Protein AF-A0A7V2UHD7-F1 (afdb_monomer)

Foldseek 3Di:
DVVVVVVVVVVVVVVVVVVPPPPPDDDPDDDDDPPCDPVNVLVVLVVVLVVLCVVLVVVCVCVVVVVDPPPVVSVVSNVVSVVSVVVSVVVVVVVVVVVVVVVVVVD

Secondary structure (DSSP, 8-state):
-HHHHHHHHHHHHHHHHHHTS-----------SSPPPHHHHHHHHHHHHHHHHHHHHHHHHHHHTTS---HHHHHHHHHHHHHHHHHHHHHHHHHHHHHHHHHHHT-

Radius of gyration: 20.24 Å; Cα contacts (8 Å, |Δi|>4): 36; chains: 1; bounding box: 45×48×54 Å

Sequence (107 aa):
MSSQMLVEIQAALAQMQAAAEPAVAAAADGPASAAVSFADHMAAMVRHVDHQGQQANERMAAVERGESDDLVGAMLSSQEAGLSFSMMMQVRNKVVAAVDDLIKLQL

Mean predicted aligned error: 13.85 Å

pLDDT: mean 82.11, std 16.83, range [47.12, 97.69]

Nearest PDB structures (foldseek):
  3r84-assembly16_O  TM=8.431E-01  e=3.308E+00  Saccharomyces cerevisiae
  3lss-assembly1_A  TM=7.707E-01  e=4.610E+00  Trypanosoma brucei
  2p22-assembly1_A  TM=5.338E-01  e=8.952E+00  Saccharomyces cerevisiae

Solvent-accessible surface area (backbone atoms only — not comparable to full-atom values): 6213 Å² total; per-residue (Å²): 118,78,70,57,58,59,52,53,55,51,52,53,52,56,54,52,56,63,69,65,54,81,81,84,72,83,90,86,86,77,83,86,68,86,64,80,44,72,67,57,52,52,53,50,50,54,53,48,41,51,51,38,42,52,52,16,51,53,41,40,50,33,33,77,70,67,76,37,88,56,55,67,61,18,54,47,36,41,51,51,26,54,49,48,46,53,50,50,51,53,52,52,53,50,53,52,51,53,52,55,52,54,56,62,74,77,108

Structure (mmCIF, N/CA/C/O backbone):
data_AF-A0A7V2UHD7-F1
#
_entry.id   AF-A0A7V2UHD7-F1
#
loop_
_atom_site.group_PDB
_atom_site.id
_atom_site.type_symbol
_atom_site.label_atom_id
_atom_site.label_alt_id
_atom_site.label_comp_id
_atom_site.label_asym_id
_atom_site.label_entity_id
_atom_site.label_seq_id
_atom_site.pdbx_PDB_ins_code
_atom_site.Cartn_x
_atom_site.Cartn_y
_atom_site.Cartn_z
_atom_site.occupancy
_atom_site.B_iso_or_equiv
_atom_site.auth_seq_id
_atom_site.auth_comp_id
_atom_site.auth_asym_id
_atom_site.auth_atom_id
_atom_site.pdbx_PDB_model_num
ATOM 1 N N . MET A 1 1 ? 18.609 30.265 22.292 1.00 59.59 1 MET A N 1
ATOM 2 C CA . MET A 1 1 ? 18.390 28.806 22.433 1.00 59.59 1 MET A CA 1
ATOM 3 C C . MET A 1 1 ? 17.233 28.290 21.574 1.00 59.59 1 MET A C 1
ATOM 5 O O . MET A 1 1 ? 17.321 27.171 21.099 1.00 59.59 1 MET A O 1
ATOM 9 N N . SER A 1 2 ? 16.212 29.099 21.262 1.00 60.19 2 SER A N 1
ATOM 10 C CA . SER A 1 2 ? 15.067 28.686 20.424 1.00 60.19 2 SER A CA 1
ATOM 11 C C . SER A 1 2 ? 15.369 28.483 18.924 1.00 60.19 2 SER A C 1
ATOM 13 O O . SER A 1 2 ? 14.623 27.780 18.255 1.00 60.19 2 SER A O 1
ATOM 15 N N . SER A 1 3 ? 16.471 29.032 18.390 1.00 58.97 3 SER A N 1
ATOM 16 C CA . SER A 1 3 ? 16.901 28.776 16.998 1.00 58.97 3 SER A CA 1
ATOM 17 C C . SER A 1 3 ? 17.623 27.442 16.797 1.00 58.97 3 SER A C 1
ATOM 19 O O . SER A 1 3 ? 17.697 26.986 15.663 1.00 58.97 3 SER A O 1
ATOM 21 N N . GLN A 1 4 ? 18.140 26.806 17.855 1.00 64.69 4 GLN A N 1
ATOM 22 C CA . GLN A 1 4 ? 18.875 25.539 17.723 1.00 64.69 4 GLN A CA 1
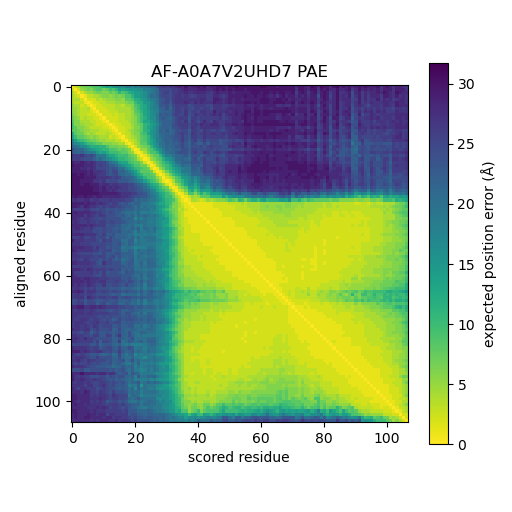ATOM 23 C C . GLN A 1 4 ? 17.912 24.360 17.477 1.00 64.69 4 GLN A C 1
ATOM 25 O O . GLN A 1 4 ? 18.164 23.526 16.615 1.00 64.69 4 GLN A O 1
ATOM 30 N N . MET A 1 5 ? 16.753 24.367 18.147 1.00 69.69 5 MET A N 1
ATOM 31 C CA . MET A 1 5 ? 15.706 23.341 18.006 1.00 69.69 5 MET A CA 1
ATOM 32 C C . MET A 1 5 ? 15.086 23.305 16.599 1.00 69.69 5 MET A C 1
ATOM 34 O O . MET A 1 5 ? 14.763 22.239 16.086 1.00 69.69 5 MET A O 1
ATOM 38 N N . LEU A 1 6 ? 14.949 24.460 15.937 1.00 71.00 6 LEU A N 1
ATOM 39 C CA . LEU A 1 6 ? 14.430 24.534 14.562 1.00 71.00 6 LEU A CA 1
ATOM 40 C C . LEU A 1 6 ? 15.391 23.939 13.522 1.00 71.00 6 LEU A C 1
ATOM 42 O O . LEU A 1 6 ? 14.951 23.521 12.450 1.00 71.00 6 LEU A O 1
ATOM 46 N N . VAL A 1 7 ? 16.690 23.904 13.826 1.00 77.69 7 VAL A N 1
ATOM 47 C CA . VAL A 1 7 ? 17.705 23.293 12.959 1.00 77.69 7 VAL A CA 1
ATOM 48 C C . VAL A 1 7 ? 17.725 21.775 13.150 1.00 77.69 7 VAL A C 1
ATOM 50 O O . VAL A 1 7 ? 17.789 21.048 12.163 1.00 77.69 7 VAL A O 1
ATOM 53 N N . GLU A 1 8 ? 17.571 21.284 14.384 1.00 73.81 8 GLU A N 1
ATOM 54 C CA . GLU A 1 8 ? 17.471 19.842 14.658 1.00 73.81 8 GLU A CA 1
ATOM 55 C C . GLU A 1 8 ? 16.225 19.204 14.029 1.00 73.81 8 GLU A C 1
ATOM 57 O O . GLU A 1 8 ? 16.322 18.133 13.432 1.00 73.81 8 GLU A O 1
ATOM 62 N N . ILE A 1 9 ? 15.069 19.878 14.077 1.00 75.06 9 ILE A N 1
ATOM 63 C CA . ILE A 1 9 ? 13.835 19.362 13.459 1.00 75.06 9 ILE A CA 1
ATOM 64 C C . ILE A 1 9 ? 13.968 19.286 11.929 1.00 75.06 9 ILE A C 1
ATOM 66 O O . ILE A 1 9 ? 13.528 18.311 11.319 1.00 75.06 9 ILE A O 1
ATOM 70 N N . GLN A 1 10 ? 14.611 20.273 11.293 1.00 72.44 10 GLN A N 1
ATOM 71 C CA . GLN A 1 10 ? 14.854 20.239 9.845 1.00 72.44 10 GLN A CA 1
ATOM 72 C C . GLN A 1 10 ? 15.857 19.153 9.442 1.00 72.44 10 GLN A C 1
ATOM 74 O O . GLN A 1 10 ? 15.655 18.490 8.425 1.00 72.44 10 GLN A O 1
ATOM 79 N N . ALA A 1 11 ? 16.897 18.925 10.248 1.00 77.00 11 ALA A N 1
ATOM 80 C CA . ALA A 1 11 ? 17.850 17.843 10.011 1.00 77.00 11 ALA A CA 1
ATOM 81 C C . ALA A 1 11 ? 17.180 16.461 10.123 1.00 77.00 11 ALA A C 1
ATOM 83 O O . ALA A 1 11 ? 17.390 15.606 9.264 1.00 77.00 11 ALA A O 1
ATOM 84 N N . ALA A 1 12 ? 16.308 16.268 11.119 1.00 74.06 12 ALA A N 1
ATOM 85 C CA . ALA A 1 12 ? 15.562 15.023 11.295 1.00 74.06 12 ALA A CA 1
ATOM 86 C C . ALA A 1 12 ? 14.598 14.736 10.126 1.00 74.06 12 ALA A C 1
ATOM 88 O O . ALA A 1 12 ? 14.482 13.591 9.688 1.00 74.06 12 ALA A O 1
ATOM 89 N N . LEU A 1 13 ? 13.947 15.768 9.576 1.00 69.75 13 LEU A N 1
ATOM 90 C CA . LEU A 1 13 ? 13.067 15.638 8.406 1.00 69.75 13 LEU A CA 1
ATOM 91 C C . LEU A 1 13 ? 13.837 15.255 7.135 1.00 69.75 13 LEU A C 1
ATOM 93 O O . LEU A 1 13 ? 13.408 14.356 6.412 1.00 69.75 13 LEU A O 1
ATOM 97 N N . ALA A 1 14 ? 14.995 15.875 6.893 1.00 72.44 14 ALA A N 1
ATOM 98 C CA . ALA A 1 14 ? 15.841 15.550 5.744 1.00 72.44 14 ALA A CA 1
ATOM 99 C C . ALA A 1 14 ? 16.361 14.102 5.800 1.00 72.44 14 ALA A C 1
ATOM 101 O O . ALA A 1 14 ? 16.430 13.412 4.783 1.00 72.44 14 ALA A O 1
ATOM 102 N N . GLN A 1 15 ? 16.675 13.612 7.001 1.00 68.94 15 GLN A N 1
ATOM 103 C CA . GLN A 1 15 ? 17.174 12.252 7.200 1.00 68.94 15 GLN A CA 1
ATOM 104 C C . GLN A 1 15 ? 16.079 11.191 7.005 1.00 68.94 15 GLN A C 1
ATOM 106 O O . GLN A 1 15 ? 16.347 10.119 6.466 1.00 68.94 15 GLN A O 1
ATOM 111 N N . MET A 1 16 ? 14.831 11.513 7.360 1.00 65.81 16 MET A N 1
ATOM 112 C CA . MET A 1 16 ? 13.667 10.660 7.089 1.00 65.81 16 MET A CA 1
ATOM 113 C C . MET A 1 16 ? 13.341 10.582 5.590 1.00 65.81 16 MET A C 1
ATOM 115 O O . MET A 1 16 ? 12.974 9.519 5.099 1.00 65.81 16 MET A O 1
ATOM 119 N N . GLN A 1 17 ? 13.516 11.683 4.851 1.00 62.03 17 GLN A N 1
ATOM 120 C CA . GLN A 1 17 ? 13.321 11.712 3.397 1.00 62.03 17 GLN A CA 1
ATOM 121 C C . GLN A 1 17 ? 14.382 10.893 2.650 1.00 62.03 17 GLN A C 1
ATOM 123 O O . GLN A 1 17 ? 14.041 10.195 1.701 1.00 62.03 17 GLN A O 1
ATOM 128 N N . ALA A 1 18 ? 15.636 10.907 3.113 1.00 60.41 18 ALA A N 1
ATOM 129 C CA . ALA A 1 18 ? 16.704 10.083 2.542 1.00 60.41 18 ALA A CA 1
ATOM 130 C C . ALA A 1 18 ? 16.512 8.577 2.817 1.00 60.41 18 ALA A C 1
ATOM 132 O O . ALA A 1 18 ? 16.880 7.745 1.995 1.00 60.41 18 ALA A O 1
ATOM 133 N N . ALA A 1 19 ? 15.898 8.212 3.948 1.00 59.75 19 ALA A N 1
ATOM 134 C CA . ALA A 1 19 ? 15.548 6.823 4.261 1.00 59.75 19 ALA A CA 1
ATOM 135 C C . ALA A 1 19 ? 14.292 6.320 3.518 1.00 59.75 19 ALA A C 1
ATOM 137 O O . ALA A 1 19 ? 14.030 5.118 3.505 1.00 59.75 19 ALA A O 1
ATOM 138 N N . ALA A 1 20 ? 13.518 7.226 2.910 1.00 57.22 20 ALA A N 1
ATOM 139 C CA . ALA A 1 20 ? 12.332 6.913 2.115 1.00 57.22 20 ALA A CA 1
ATOM 140 C C . ALA A 1 20 ? 12.629 6.774 0.611 1.00 57.22 20 ALA A C 1
ATOM 142 O O . ALA A 1 20 ? 11.708 6.505 -0.163 1.00 57.22 20 ALA A O 1
ATOM 143 N N . GLU A 1 21 ? 13.884 6.932 0.177 1.00 51.81 21 GLU A N 1
ATOM 144 C CA . GLU A 1 21 ? 14.268 6.530 -1.172 1.00 51.81 21 GLU A CA 1
ATOM 145 C C . GLU A 1 21 ? 14.297 4.997 -1.2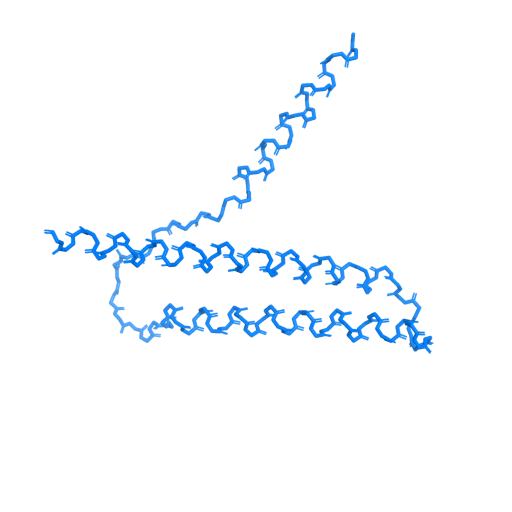43 1.00 51.81 21 GLU A C 1
ATOM 147 O O . GLU A 1 21 ? 15.089 4.360 -0.540 1.00 51.81 21 GLU A O 1
ATOM 152 N N . PRO A 1 22 ? 13.459 4.362 -2.083 1.00 49.69 22 PRO A N 1
ATOM 153 C CA . PRO A 1 22 ? 13.614 2.948 -2.345 1.00 49.69 22 PRO A CA 1
ATOM 154 C C . PRO A 1 22 ? 14.952 2.781 -3.062 1.00 49.69 22 PRO A C 1
ATOM 156 O O . PRO A 1 22 ? 15.110 3.179 -4.217 1.00 49.69 22 PRO A O 1
ATOM 159 N N . ALA A 1 23 ? 15.931 2.212 -2.364 1.00 51.22 23 ALA A N 1
ATOM 160 C CA . ALA A 1 23 ? 17.171 1.752 -2.959 1.00 51.22 23 ALA A CA 1
ATOM 161 C C . ALA A 1 23 ? 16.835 0.642 -3.965 1.00 51.22 23 ALA A C 1
ATOM 163 O O . ALA A 1 23 ? 16.807 -0.541 -3.632 1.00 51.22 23 ALA A O 1
ATOM 164 N N . VAL A 1 24 ? 16.562 1.022 -5.214 1.00 50.25 24 VAL A N 1
ATOM 165 C CA . VAL A 1 24 ? 16.473 0.096 -6.347 1.00 50.25 24 VAL A CA 1
ATOM 166 C C . VAL A 1 24 ? 17.907 -0.241 -6.765 1.00 50.25 24 VAL A C 1
ATOM 168 O O . VAL A 1 24 ? 18.401 0.171 -7.811 1.00 50.25 24 VAL A O 1
ATOM 171 N N . ALA A 1 25 ? 18.627 -0.920 -5.873 1.00 49.78 25 ALA A N 1
ATOM 172 C CA . ALA A 1 25 ? 19.976 -1.389 -6.120 1.00 49.78 25 ALA A CA 1
ATOM 173 C C . ALA A 1 25 ? 19.916 -2.696 -6.922 1.00 49.78 25 ALA A C 1
ATOM 175 O O . ALA A 1 25 ? 19.508 -3.734 -6.411 1.00 49.78 25 ALA A O 1
ATOM 176 N N . ALA A 1 26 ? 20.321 -2.587 -8.187 1.00 53.78 26 ALA A N 1
ATOM 177 C CA . ALA A 1 26 ? 21.025 -3.587 -8.986 1.00 53.78 26 ALA A CA 1
ATOM 178 C C . ALA A 1 26 ? 20.619 -5.067 -8.816 1.00 53.78 26 ALA A C 1
ATOM 180 O O . ALA A 1 26 ? 21.156 -5.789 -7.980 1.00 53.78 26 ALA A O 1
ATOM 181 N N . ALA A 1 27 ? 19.794 -5.557 -9.743 1.00 47.94 27 ALA A N 1
ATOM 182 C CA . ALA A 1 27 ? 19.747 -6.975 -10.092 1.00 47.94 27 ALA A CA 1
ATOM 183 C C . ALA A 1 27 ? 19.592 -7.124 -11.613 1.00 47.94 27 ALA A C 1
ATOM 185 O O . ALA A 1 27 ? 18.492 -7.279 -12.135 1.00 47.94 27 ALA A O 1
ATOM 186 N N . ALA A 1 28 ? 20.713 -7.043 -12.325 1.00 56.06 28 ALA A N 1
ATOM 187 C CA . ALA A 1 28 ? 20.823 -7.432 -13.725 1.00 56.06 28 ALA A CA 1
ATOM 188 C C . ALA A 1 28 ? 22.157 -8.164 -13.908 1.00 56.06 28 ALA A C 1
ATOM 190 O O . ALA A 1 28 ? 23.168 -7.514 -14.137 1.00 56.06 28 ALA A O 1
ATOM 191 N N . ASP A 1 29 ? 22.166 -9.473 -13.625 1.00 52.91 29 ASP A N 1
ATOM 192 C CA . ASP A 1 29 ? 22.744 -10.538 -14.469 1.00 52.91 29 ASP A CA 1
ATOM 193 C C . ASP A 1 29 ? 22.724 -11.876 -13.699 1.00 52.91 29 ASP A C 1
ATOM 195 O O . ASP A 1 29 ? 23.439 -12.068 -12.716 1.00 52.91 29 ASP A O 1
ATOM 199 N N . GLY A 1 30 ? 21.869 -12.809 -14.119 1.00 47.12 30 GLY A N 1
ATOM 200 C CA . GLY A 1 30 ? 21.776 -14.158 -13.560 1.00 47.12 30 GLY A CA 1
ATOM 201 C C . GLY A 1 30 ? 20.846 -15.029 -14.412 1.00 47.12 30 GLY A C 1
ATOM 202 O O . GLY A 1 30 ? 19.862 -14.511 -14.943 1.00 47.12 30 GLY A O 1
ATOM 203 N N . PRO A 1 31 ? 21.147 -16.328 -14.606 1.00 48.38 31 PRO A N 1
ATOM 204 C CA . PRO A 1 31 ? 20.464 -17.163 -15.589 1.00 48.38 31 PRO A CA 1
ATOM 205 C C . PRO A 1 31 ? 18.981 -17.334 -15.237 1.00 48.38 31 PRO A C 1
ATOM 207 O O . PRO A 1 31 ? 18.619 -17.498 -14.073 1.00 48.38 31 PRO A O 1
ATOM 210 N N . ALA A 1 32 ? 18.137 -17.294 -16.271 1.00 54.91 32 ALA A N 1
ATOM 211 C CA . ALA A 1 32 ? 16.677 -17.288 -16.213 1.00 54.91 32 ALA A CA 1
ATOM 212 C C . ALA A 1 32 ? 16.076 -18.580 -15.619 1.00 54.91 32 ALA A C 1
ATOM 214 O O . ALA A 1 32 ? 15.505 -19.408 -16.325 1.00 54.91 32 ALA A O 1
ATOM 215 N N . SER A 1 33 ? 16.163 -18.745 -14.302 1.00 49.34 33 SER A N 1
ATOM 216 C CA . SER A 1 33 ? 15.298 -19.648 -13.542 1.00 49.34 33 SER A CA 1
ATOM 217 C C . SER A 1 33 ? 13.995 -18.924 -13.251 1.00 49.34 33 SER A C 1
ATOM 219 O O . SER A 1 33 ? 13.975 -18.106 -12.340 1.00 49.34 33 SER A O 1
ATOM 221 N N . ALA A 1 34 ? 12.945 -19.199 -14.037 1.00 55.25 34 ALA A N 1
ATOM 222 C CA . ALA A 1 34 ? 11.541 -18.835 -13.776 1.00 55.25 34 ALA A CA 1
ATOM 223 C C . ALA A 1 34 ? 11.358 -17.506 -13.010 1.00 55.25 34 ALA A C 1
ATOM 225 O O . ALA A 1 34 ? 10.663 -17.448 -11.994 1.00 55.25 34 ALA A O 1
ATOM 226 N N . ALA A 1 35 ? 12.058 -16.460 -13.455 1.00 62.19 35 ALA A N 1
ATOM 227 C CA . ALA A 1 35 ? 12.104 -15.197 -12.744 1.00 62.19 35 ALA A CA 1
ATOM 228 C C . ALA A 1 35 ? 10.716 -14.573 -12.851 1.00 62.19 35 ALA A C 1
ATOM 230 O O . ALA A 1 35 ? 10.249 -14.314 -13.961 1.00 62.19 35 ALA A O 1
ATOM 231 N N . VAL A 1 36 ? 10.051 -14.382 -11.707 1.00 68.38 36 VAL A N 1
ATOM 232 C CA . VAL A 1 36 ? 8.816 -13.596 -11.621 1.00 68.38 36 VAL A CA 1
ATOM 233 C C . VAL A 1 36 ? 9.058 -12.312 -12.401 1.00 68.38 36 VAL A C 1
ATOM 235 O O . VAL A 1 36 ? 9.999 -11.572 -12.102 1.00 68.38 36 VAL A O 1
ATOM 238 N N . SER A 1 37 ? 8.277 -12.094 -13.460 1.00 86.88 37 SER A N 1
ATOM 239 C CA . SER A 1 37 ? 8.539 -10.963 -14.337 1.00 86.88 37 SER A CA 1
ATOM 240 C C . SER A 1 37 ? 8.278 -9.667 -13.570 1.00 86.88 37 SER A C 1
ATOM 242 O O . SER A 1 37 ? 7.452 -9.613 -12.654 1.00 86.88 37 SER A O 1
ATOM 244 N N . PHE A 1 38 ? 8.955 -8.586 -13.957 1.00 84.75 38 PHE A N 1
ATOM 245 C CA . PHE A 1 38 ? 8.663 -7.263 -13.405 1.00 84.75 38 PHE A CA 1
ATOM 246 C C . PHE A 1 38 ? 7.162 -6.925 -13.503 1.00 84.75 38 PHE A C 1
ATOM 248 O O . PHE A 1 38 ? 6.589 -6.365 -12.569 1.00 84.75 38 PHE A O 1
ATOM 255 N N . ALA A 1 39 ? 6.511 -7.325 -14.603 1.00 87.88 39 ALA A N 1
ATOM 256 C CA . ALA A 1 39 ? 5.079 -7.147 -14.812 1.00 87.88 39 ALA A CA 1
ATOM 257 C C . ALA A 1 39 ? 4.233 -7.911 -13.780 1.00 87.88 39 ALA A C 1
ATOM 259 O O . ALA A 1 39 ? 3.276 -7.348 -13.249 1.00 87.88 39 ALA A O 1
ATOM 260 N N . ASP A 1 40 ? 4.610 -9.146 -13.438 1.00 90.38 40 ASP A N 1
ATOM 261 C CA . ASP A 1 40 ? 3.924 -9.936 -12.409 1.00 90.38 40 ASP A CA 1
ATOM 262 C C . ASP A 1 40 ? 4.048 -9.286 -11.028 1.00 90.38 40 ASP A C 1
ATOM 264 O O . ASP A 1 40 ? 3.065 -9.205 -10.286 1.00 90.38 40 ASP A O 1
ATOM 268 N N . HIS A 1 41 ? 5.232 -8.759 -10.704 1.00 90.00 41 HIS A N 1
ATOM 269 C CA . HIS A 1 41 ? 5.459 -8.010 -9.469 1.00 90.00 41 HIS A CA 1
ATOM 270 C C . HIS A 1 41 ? 4.635 -6.722 -9.415 1.00 90.00 41 HIS A C 1
ATOM 272 O O . HIS A 1 41 ? 3.980 -6.461 -8.406 1.00 90.00 41 HIS A O 1
ATOM 278 N N . MET A 1 42 ? 4.612 -5.937 -10.494 1.00 90.38 42 MET A N 1
ATOM 279 C CA . MET A 1 42 ? 3.808 -4.714 -10.565 1.00 90.38 42 MET A CA 1
ATOM 280 C C . MET A 1 42 ? 2.311 -5.031 -10.440 1.00 90.38 42 MET A C 1
ATOM 282 O O . MET A 1 42 ? 1.596 -4.390 -9.672 1.00 90.38 42 MET A O 1
ATOM 286 N N . ALA A 1 43 ? 1.839 -6.086 -11.108 1.00 92.25 43 ALA A N 1
ATOM 287 C CA . ALA A 1 43 ? 0.458 -6.541 -10.996 1.00 92.25 43 ALA A CA 1
ATOM 288 C C . ALA A 1 43 ? 0.114 -7.006 -9.569 1.00 92.25 43 ALA A C 1
ATOM 290 O O . ALA A 1 43 ? -0.980 -6.726 -9.075 1.00 92.25 43 ALA A O 1
ATOM 291 N N . ALA A 1 44 ? 1.036 -7.689 -8.886 1.00 93.25 44 ALA A N 1
ATOM 292 C CA . ALA A 1 44 ? 0.870 -8.069 -7.485 1.00 93.25 44 ALA A CA 1
ATOM 293 C C . ALA A 1 44 ? 0.826 -6.847 -6.555 1.00 93.25 44 ALA A C 1
ATOM 295 O O . ALA A 1 44 ? -0.026 -6.798 -5.671 1.00 93.25 44 ALA A O 1
ATOM 296 N N . MET A 1 45 ? 1.676 -5.844 -6.790 1.00 91.62 45 MET A N 1
ATOM 297 C CA . MET A 1 45 ? 1.691 -4.586 -6.035 1.00 91.62 45 MET A CA 1
ATOM 298 C C . MET A 1 45 ? 0.368 -3.826 -6.168 1.00 91.62 45 MET A C 1
ATOM 300 O O . MET A 1 45 ? -0.192 -3.407 -5.159 1.00 91.62 45 MET A O 1
ATOM 304 N N . VAL A 1 46 ? -0.177 -3.701 -7.384 1.00 95.25 46 VAL A N 1
ATOM 305 C CA . VAL A 1 46 ? -1.478 -3.043 -7.608 1.00 95.25 46 VAL A CA 1
ATOM 306 C C . VAL A 1 46 ? -2.591 -3.762 -6.845 1.00 95.25 46 VAL A C 1
ATOM 308 O O . VAL A 1 46 ? -3.349 -3.119 -6.123 1.00 95.25 46 VAL A O 1
ATOM 311 N N . ARG A 1 47 ? -2.659 -5.099 -6.944 1.00 96.44 47 ARG A N 1
ATOM 312 C CA . ARG A 1 47 ? -3.641 -5.898 -6.188 1.00 96.44 47 ARG A CA 1
ATOM 313 C C . ARG A 1 47 ? -3.476 -5.738 -4.679 1.00 96.44 47 ARG A C 1
ATOM 315 O O . ARG A 1 47 ? -4.463 -5.719 -3.954 1.00 96.44 47 ARG A O 1
ATOM 322 N N . HIS A 1 48 ? -2.240 -5.630 -4.201 1.00 94.94 48 HIS A N 1
ATOM 323 C CA . HIS A 1 48 ? -1.965 -5.451 -2.783 1.00 94.94 48 HIS A CA 1
ATOM 324 C C . HIS A 1 48 ? -2.475 -4.101 -2.264 1.00 94.94 48 HIS A C 1
ATOM 326 O O . HIS A 1 48 ? -3.138 -4.064 -1.232 1.00 94.94 48 HIS A O 1
ATOM 332 N N . VAL A 1 49 ? -2.216 -3.011 -2.991 1.00 95.75 49 VAL A N 1
ATOM 333 C CA . VAL A 1 49 ? -2.705 -1.667 -2.635 1.00 95.75 49 VAL A CA 1
ATOM 334 C C . VAL A 1 49 ? -4.232 -1.606 -2.673 1.00 95.75 49 VAL A C 1
ATOM 336 O O . VAL A 1 49 ? -4.839 -1.068 -1.751 1.00 95.75 49 VAL A O 1
ATOM 339 N N . ASP A 1 50 ? -4.856 -2.200 -3.692 1.00 96.44 50 ASP A N 1
ATOM 340 C CA . ASP A 1 50 ? -6.317 -2.303 -3.794 1.00 96.44 50 ASP A CA 1
ATOM 341 C C . ASP A 1 50 ? -6.916 -3.045 -2.587 1.00 96.44 50 ASP A C 1
ATOM 343 O O . ASP A 1 50 ? -7.821 -2.545 -1.920 1.00 96.44 50 ASP A O 1
ATOM 347 N N . HIS A 1 51 ? -6.327 -4.183 -2.216 1.00 97.00 51 HIS A N 1
ATOM 348 C CA . HIS A 1 51 ? -6.744 -4.949 -1.045 1.00 97.00 51 HIS A CA 1
ATOM 349 C C . HIS A 1 51 ? -6.556 -4.185 0.280 1.00 97.00 51 HIS A C 1
ATOM 351 O O . HIS A 1 51 ? -7.385 -4.297 1.182 1.00 97.00 51 HIS A O 1
ATOM 357 N N . GLN A 1 52 ? -5.487 -3.395 0.430 1.00 95.75 52 GLN A N 1
ATOM 358 C CA . GLN A 1 52 ? -5.322 -2.522 1.600 1.00 95.75 52 GLN A CA 1
ATOM 359 C C . GLN A 1 52 ? -6.405 -1.436 1.655 1.00 95.75 52 GLN A C 1
ATOM 361 O O . GLN A 1 52 ? -6.962 -1.184 2.722 1.00 95.75 52 GLN A O 1
ATOM 366 N N . GLY A 1 53 ? -6.738 -0.830 0.511 1.00 96.00 53 GLY A N 1
ATOM 367 C CA . GLY A 1 53 ? -7.806 0.165 0.409 1.00 96.00 53 GLY A CA 1
ATOM 368 C C . GLY A 1 53 ? -9.177 -0.406 0.769 1.00 96.00 53 GLY A C 1
ATOM 369 O O . GLY A 1 53 ? -9.908 0.203 1.548 1.00 96.00 53 GLY A O 1
ATOM 370 N N . GLN A 1 54 ? -9.503 -1.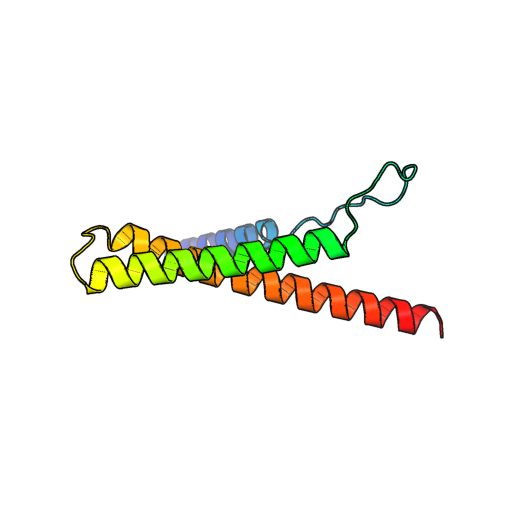597 0.263 1.00 97.69 54 GLN A N 1
ATOM 371 C CA . GLN A 1 54 ? -10.756 -2.284 0.585 1.00 97.69 54 GLN A CA 1
ATOM 372 C C . GLN A 1 54 ? -10.857 -2.601 2.079 1.00 97.69 54 GLN A C 1
ATOM 374 O O . GLN A 1 54 ? -11.839 -2.217 2.708 1.00 97.69 54 GLN A O 1
ATOM 379 N N . GLN A 1 55 ? -9.816 -3.190 2.676 1.00 96.56 55 GLN A N 1
ATOM 380 C CA . GLN A 1 55 ? -9.801 -3.479 4.114 1.00 96.56 55 GLN A CA 1
ATOM 381 C C . GLN A 1 55 ? -9.946 -2.220 4.975 1.00 96.56 55 GLN A C 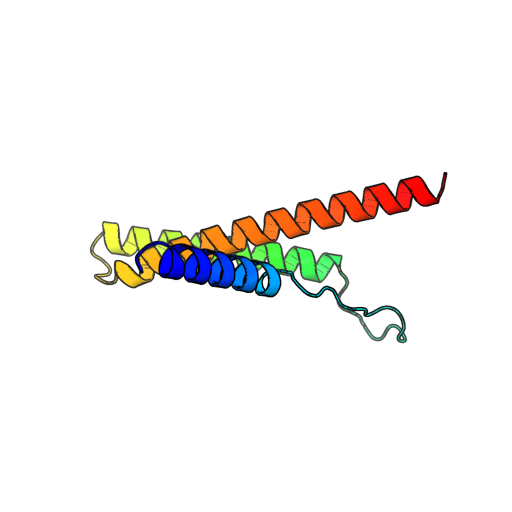1
ATOM 383 O O . GLN A 1 55 ? -10.657 -2.240 5.980 1.00 96.56 55 GLN A O 1
ATOM 388 N N . ALA A 1 56 ? -9.275 -1.123 4.612 1.00 97.00 56 ALA A N 1
ATOM 389 C CA . ALA A 1 56 ? -9.413 0.139 5.332 1.00 97.00 56 ALA A CA 1
ATOM 390 C C . ALA A 1 56 ? -10.859 0.652 5.283 1.00 97.00 56 ALA A C 1
ATOM 392 O O . ALA A 1 56 ? -11.414 1.045 6.309 1.00 97.00 56 ALA A O 1
ATOM 393 N N . ASN A 1 57 ? -11.485 0.579 4.107 1.00 97.00 57 ASN A N 1
ATOM 394 C CA . ASN A 1 57 ? -12.861 1.011 3.903 1.00 97.00 57 ASN A CA 1
ATOM 395 C C . ASN A 1 57 ? -13.860 0.126 4.668 1.00 97.00 57 ASN A C 1
ATOM 397 O O . ASN A 1 57 ? -14.783 0.631 5.299 1.00 97.00 57 ASN A O 1
ATOM 401 N N . GLU A 1 58 ? -13.649 -1.191 4.674 1.00 97.69 58 GLU A N 1
ATOM 402 C CA . GLU A 1 58 ? -14.456 -2.141 5.447 1.00 97.69 58 GLU A CA 1
ATOM 403 C C . GLU A 1 58 ? -14.362 -1.883 6.952 1.00 97.69 58 GLU A C 1
ATOM 405 O O . GLU A 1 58 ? -15.389 -1.859 7.631 1.00 97.69 58 GLU A O 1
ATOM 410 N N . ARG A 1 59 ? -13.149 -1.644 7.472 1.00 96.31 59 ARG A N 1
ATOM 411 C CA . ARG A 1 59 ? -12.934 -1.312 8.889 1.00 96.31 59 ARG A CA 1
ATOM 412 C C . ARG A 1 59 ? -13.614 -0.004 9.263 1.00 96.31 59 ARG A C 1
ATOM 414 O O . ARG A 1 59 ? -14.289 0.042 10.287 1.00 96.31 59 ARG A O 1
ATO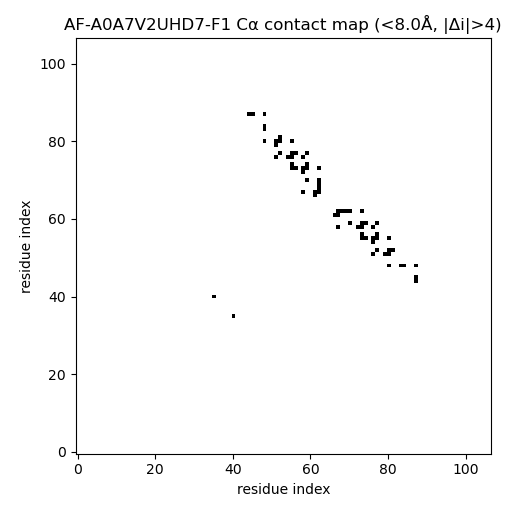M 421 N N . MET A 1 60 ? -13.481 1.030 8.432 1.00 95.75 60 MET A N 1
ATOM 422 C CA . MET A 1 60 ? -14.160 2.304 8.666 1.00 95.75 60 MET A CA 1
ATOM 423 C C . MET A 1 60 ? -15.679 2.117 8.678 1.00 95.75 60 MET A C 1
ATOM 425 O O . MET A 1 60 ? -16.347 2.540 9.615 1.00 95.75 60 MET A O 1
ATOM 429 N N . ALA A 1 61 ? -16.218 1.392 7.698 1.00 97.06 61 ALA A N 1
ATOM 430 C CA . ALA A 1 61 ? -17.649 1.144 7.598 1.00 97.06 61 ALA A CA 1
ATOM 431 C C . ALA A 1 61 ? -18.186 0.290 8.765 1.00 97.06 61 ALA A C 1
ATOM 433 O O . ALA A 1 61 ? -19.312 0.503 9.210 1.00 97.06 61 ALA A O 1
ATOM 434 N N . ALA A 1 62 ? -17.403 -0.664 9.281 1.00 96.88 62 ALA A N 1
ATOM 435 C CA . ALA A 1 62 ? -17.758 -1.430 10.477 1.00 96.88 62 ALA A CA 1
ATOM 436 C C . ALA A 1 62 ? -17.839 -0.530 11.720 1.00 96.88 62 ALA A C 1
ATOM 438 O O . ALA A 1 62 ? -18.765 -0.666 12.518 1.00 96.88 62 ALA A O 1
ATOM 439 N N . VAL A 1 63 ? -16.915 0.426 11.857 1.00 96.75 63 VAL A N 1
ATOM 440 C CA . VAL A 1 63 ? -16.948 1.413 12.946 1.00 96.75 63 VAL A CA 1
ATOM 441 C C . VAL A 1 63 ? -18.142 2.359 12.804 1.00 96.75 63 VAL A C 1
ATOM 443 O O . VAL A 1 63 ? -18.869 2.581 13.767 1.00 96.75 63 VAL A O 1
ATOM 446 N N . GLU A 1 64 ? -18.421 2.855 11.597 1.00 94.69 64 GLU A N 1
ATOM 447 C CA . GLU A 1 64 ? -19.576 3.724 11.324 1.00 94.69 64 GLU A CA 1
ATOM 448 C C . GLU A 1 64 ? -20.923 3.045 11.617 1.00 94.69 64 GLU A C 1
ATOM 450 O O . GLU A 1 64 ? -21.865 3.700 12.067 1.00 94.69 64 GLU A O 1
ATOM 455 N N . ARG A 1 65 ? -21.021 1.728 11.388 1.00 97.19 65 ARG A N 1
ATOM 456 C CA . ARG A 1 65 ? -22.212 0.924 11.712 1.00 97.19 65 ARG A CA 1
ATOM 457 C C . ARG A 1 65 ? -22.296 0.509 13.185 1.00 97.19 65 ARG A C 1
ATOM 459 O O . ARG A 1 65 ? -23.310 -0.062 13.581 1.00 97.19 65 ARG A O 1
ATOM 466 N N . GLY A 1 66 ? -21.265 0.777 13.988 1.00 95.69 66 GLY A N 1
ATOM 467 C CA . GLY A 1 66 ? -21.176 0.323 15.379 1.00 95.69 66 GLY A CA 1
ATOM 468 C C . GLY A 1 66 ? -20.928 -1.183 15.526 1.00 95.69 66 GLY A C 1
ATOM 469 O O . GLY A 1 66 ? -21.176 -1.746 16.587 1.00 95.69 66 GLY A O 1
ATOM 470 N N . GLU A 1 67 ? -20.462 -1.852 14.467 1.00 96.50 67 GLU A N 1
ATOM 471 C CA . GLU A 1 67 ? -20.044 -3.262 14.490 1.00 96.50 67 GLU A CA 1
ATOM 472 C C . GLU A 1 67 ? -18.626 -3.431 15.068 1.00 96.50 67 GLU A C 1
ATOM 474 O O . GLU A 1 67 ? -18.234 -4.539 15.432 1.00 96.50 67 GLU A O 1
ATOM 479 N N . SER A 1 68 ? -17.856 -2.340 15.148 1.00 92.88 68 SER A N 1
ATOM 480 C CA . SER A 1 68 ? -16.506 -2.290 15.713 1.00 92.88 68 SER A CA 1
ATOM 481 C C . SER A 1 68 ? -16.295 -0.994 16.495 1.00 92.88 68 SER A C 1
ATOM 483 O O . SER A 1 68 ? -16.650 0.080 16.021 1.00 92.88 68 SER A O 1
ATOM 485 N N . ASP A 1 69 ? -15.643 -1.083 17.653 1.00 94.94 69 ASP A N 1
ATOM 486 C CA . ASP A 1 69 ? -15.229 0.086 18.444 1.00 94.94 69 ASP A CA 1
ATOM 487 C C . ASP A 1 69 ? -13.792 0.542 18.113 1.00 94.94 69 ASP A C 1
ATOM 489 O O . ASP A 1 69 ? -13.291 1.525 18.665 1.00 94.94 69 ASP A O 1
ATOM 493 N N . ASP A 1 70 ? -13.103 -0.161 17.207 1.00 95.50 70 ASP A N 1
ATOM 494 C CA . ASP A 1 70 ? -11.706 0.107 16.851 1.00 95.50 70 ASP A CA 1
ATOM 495 C C . ASP A 1 70 ? -11.565 1.218 15.797 1.00 95.50 70 ASP A C 1
ATOM 497 O O . ASP A 1 70 ? -11.132 1.010 14.659 1.00 95.50 70 ASP A O 1
ATOM 501 N N . LEU A 1 71 ? -11.926 2.440 16.189 1.00 93.19 71 LEU A N 1
ATOM 502 C CA . LEU A 1 71 ? -11.759 3.620 15.341 1.00 93.19 71 LEU A CA 1
ATOM 503 C C . LEU A 1 71 ? -10.281 3.900 15.035 1.00 93.19 71 LEU A C 1
ATOM 505 O O . LEU A 1 71 ? -9.944 4.320 13.931 1.00 93.19 71 LEU A O 1
ATOM 509 N N . VAL A 1 72 ? -9.385 3.666 15.998 1.00 96.81 72 VAL A N 1
ATOM 510 C CA . VAL A 1 72 ? -7.952 3.945 15.824 1.00 96.81 72 VAL A CA 1
ATOM 511 C C . VAL A 1 72 ? -7.347 3.001 14.789 1.00 96.81 72 VAL A C 1
ATOM 513 O O . VAL A 1 72 ? -6.632 3.467 13.902 1.00 96.81 72 VAL A O 1
ATOM 516 N N . GLY A 1 73 ? -7.670 1.707 14.842 1.00 95.56 73 GLY A N 1
ATOM 517 C CA . GLY A 1 73 ? -7.244 0.741 13.836 1.00 95.56 73 GLY A CA 1
ATOM 518 C C . GLY A 1 73 ? -7.812 1.044 12.451 1.00 95.56 73 GLY A C 1
ATOM 519 O O . GLY A 1 73 ? -7.066 1.003 11.473 1.00 95.56 73 GLY A O 1
ATOM 520 N N . ALA A 1 74 ? -9.087 1.436 12.347 1.00 95.81 74 ALA A N 1
ATOM 521 C CA . ALA A 1 74 ? -9.688 1.851 11.074 1.00 95.81 74 ALA A CA 1
ATOM 522 C C . ALA A 1 74 ? -9.000 3.095 10.474 1.00 95.81 74 ALA A C 1
ATOM 524 O O . ALA A 1 74 ? -8.673 3.132 9.282 1.00 95.81 74 ALA A O 1
ATOM 525 N N . MET A 1 75 ? -8.712 4.095 11.311 1.00 95.75 75 MET A N 1
ATOM 526 C CA . MET A 1 75 ? -8.001 5.313 10.915 1.00 95.75 75 MET A CA 1
ATOM 527 C C . MET A 1 75 ? -6.546 5.039 10.528 1.00 95.75 75 MET A C 1
ATOM 529 O O . MET A 1 75 ? -6.035 5.648 9.586 1.00 95.75 75 MET A O 1
ATOM 533 N N . LEU A 1 76 ? -5.861 4.135 11.231 1.00 96.62 76 LEU A N 1
ATOM 534 C CA . LEU A 1 76 ? -4.497 3.736 10.893 1.00 96.62 76 LEU A CA 1
ATOM 535 C C . LEU A 1 76 ? -4.465 3.001 9.552 1.00 96.62 76 LEU A C 1
ATOM 537 O O . LEU A 1 76 ? -3.707 3.394 8.672 1.00 96.62 76 LEU A O 1
ATOM 541 N N . SER A 1 77 ? -5.350 2.023 9.345 1.00 96.00 77 SER A N 1
ATOM 542 C CA . SER A 1 77 ? -5.458 1.314 8.063 1.00 96.00 77 SER A CA 1
ATOM 543 C C . SER A 1 77 ? -5.779 2.251 6.900 1.00 96.00 77 SER A C 1
ATOM 545 O O . SER A 1 77 ? -5.253 2.076 5.805 1.00 96.00 77 SER A O 1
ATOM 547 N N . SER A 1 78 ? -6.588 3.286 7.136 1.00 96.19 78 SER A N 1
ATOM 548 C CA . SER A 1 78 ? -6.875 4.314 6.128 1.00 96.19 78 SER A CA 1
ATOM 549 C C . SER A 1 78 ? -5.635 5.140 5.767 1.00 96.19 78 SER A C 1
ATOM 551 O O . SER A 1 78 ? -5.396 5.420 4.591 1.00 96.19 78 SER A O 1
ATOM 553 N N . GLN A 1 79 ? -4.811 5.498 6.757 1.00 96.88 79 GLN A N 1
ATOM 554 C CA . GLN A 1 79 ? -3.542 6.199 6.529 1.00 96.88 79 GLN A CA 1
ATOM 555 C C . GLN A 1 79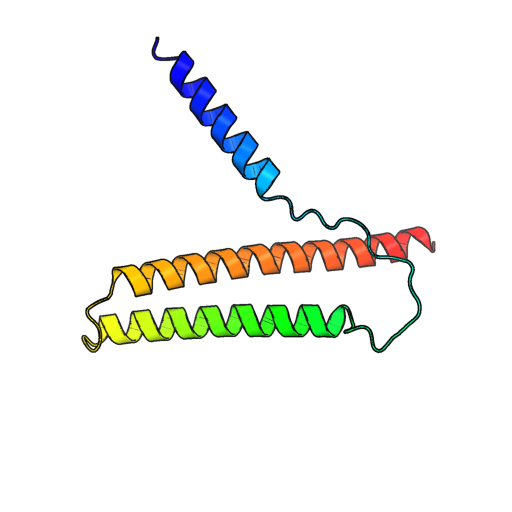 ? -2.522 5.316 5.804 1.00 96.88 79 GLN A C 1
ATOM 557 O O . GLN A 1 79 ? -1.875 5.777 4.864 1.00 96.88 79 GLN A O 1
ATOM 562 N N . GLU A 1 80 ? -2.413 4.047 6.200 1.00 95.75 80 GLU A N 1
ATOM 563 C CA . GLU A 1 80 ? -1.556 3.058 5.544 1.00 95.75 80 GLU A CA 1
ATOM 564 C C . GLU A 1 80 ? -1.951 2.879 4.074 1.00 95.75 80 GLU A C 1
ATOM 566 O O . GLU A 1 80 ? -1.101 3.004 3.194 1.00 95.75 80 GLU A O 1
ATOM 571 N N . ALA A 1 81 ? -3.243 2.685 3.786 1.00 97.00 81 ALA A N 1
ATOM 572 C CA . ALA A 1 81 ? -3.740 2.538 2.420 1.00 97.00 81 ALA A CA 1
ATOM 573 C C . ALA A 1 81 ? -3.440 3.777 1.553 1.00 97.00 81 ALA A C 1
ATOM 575 O O . ALA A 1 81 ? -2.991 3.646 0.410 1.00 97.00 81 ALA A O 1
ATOM 576 N N . GLY A 1 82 ? -3.629 4.985 2.098 1.00 96.31 82 GLY A N 1
ATOM 577 C CA . GLY A 1 82 ? -3.309 6.239 1.408 1.00 96.31 82 GLY A CA 1
ATOM 578 C C . GLY A 1 82 ? -1.813 6.412 1.122 1.00 96.31 82 GLY A C 1
ATOM 579 O O . GLY A 1 82 ? -1.424 6.860 0.035 1.00 96.31 82 GLY A O 1
ATOM 580 N N . LEU A 1 83 ? -0.959 6.015 2.068 1.00 96.25 83 LEU A N 1
ATOM 581 C CA . LEU A 1 83 ? 0.490 6.028 1.894 1.00 96.25 83 LEU A CA 1
ATOM 582 C C . LEU A 1 83 ? 0.928 5.026 0.817 1.00 96.25 83 LEU A C 1
ATOM 584 O O . LEU A 1 83 ? 1.628 5.407 -0.123 1.00 96.25 83 LEU A O 1
ATOM 588 N N . SER A 1 84 ? 0.456 3.782 0.899 1.00 94.56 84 SER A N 1
ATOM 589 C CA . SER A 1 84 ? 0.736 2.725 -0.078 1.00 94.56 84 SER A CA 1
ATOM 590 C C . SER A 1 84 ? 0.310 3.109 -1.495 1.00 94.56 84 SER A C 1
ATOM 592 O O . SER A 1 84 ? 1.048 2.884 -2.456 1.00 94.56 84 SER A O 1
ATOM 594 N N . PHE A 1 85 ? -0.849 3.755 -1.638 1.00 95.56 85 PHE A N 1
ATOM 595 C CA . PHE A 1 85 ? -1.302 4.291 -2.920 1.00 95.56 85 PHE A CA 1
ATOM 596 C C . PHE A 1 85 ? -0.359 5.372 -3.465 1.00 95.56 85 PHE A C 1
ATOM 598 O O . PHE A 1 85 ? 0.028 5.338 -4.637 1.00 95.56 85 PHE A O 1
ATOM 605 N N . SER A 1 86 ? 0.066 6.304 -2.609 1.00 95.69 86 SER A N 1
ATOM 606 C CA . SER A 1 86 ? 1.004 7.370 -2.980 1.00 95.69 86 SER A CA 1
ATOM 607 C C . SER A 1 86 ? 2.349 6.804 -3.443 1.00 95.69 86 SER A C 1
ATOM 609 O O . SER A 1 86 ? 2.873 7.216 -4.480 1.00 95.69 86 SER A O 1
ATOM 611 N N . MET A 1 87 ? 2.867 5.801 -2.732 1.00 94.94 87 MET A N 1
ATOM 612 C CA . MET A 1 87 ? 4.081 5.077 -3.116 1.00 94.94 87 MET A CA 1
ATOM 613 C C . MET A 1 87 ? 3.910 4.365 -4.465 1.00 94.94 87 MET A C 1
ATOM 615 O O . MET A 1 87 ? 4.769 4.476 -5.338 1.00 94.94 87 MET A O 1
ATOM 619 N N . MET A 1 88 ? 2.782 3.688 -4.698 1.00 94.00 88 MET A N 1
ATOM 620 C CA . MET A 1 88 ? 2.521 3.013 -5.975 1.00 94.00 88 MET A CA 1
ATOM 621 C C . MET A 1 88 ? 2.498 3.992 -7.154 1.00 94.00 88 MET A C 1
ATOM 623 O O . MET A 1 88 ? 3.038 3.692 -8.220 1.00 94.00 88 MET A O 1
ATOM 627 N N . MET A 1 89 ? 1.912 5.180 -6.976 1.00 94.12 89 MET A N 1
ATOM 628 C CA . MET A 1 89 ? 1.940 6.225 -8.002 1.00 94.12 89 MET A CA 1
ATOM 629 C C . MET A 1 89 ? 3.366 6.690 -8.309 1.00 94.12 89 MET A C 1
ATOM 631 O O . MET A 1 89 ? 3.691 6.918 -9.474 1.00 94.12 89 MET A O 1
ATOM 635 N N . GLN A 1 90 ? 4.236 6.791 -7.301 1.00 94.06 90 GLN A N 1
ATOM 636 C CA . GLN A 1 90 ? 5.648 7.110 -7.524 1.00 94.06 90 GLN A CA 1
ATOM 637 C C . GLN A 1 90 ? 6.334 6.023 -8.356 1.00 94.06 90 GLN A C 1
ATOM 639 O O . GLN A 1 90 ? 7.012 6.347 -9.333 1.00 94.06 90 GLN A O 1
ATOM 644 N N . VAL A 1 91 ? 6.105 4.745 -8.034 1.00 92.94 91 VAL A N 1
ATOM 645 C CA . VAL A 1 91 ? 6.645 3.625 -8.821 1.00 92.94 91 VAL A CA 1
ATOM 646 C C . VAL A 1 91 ? 6.113 3.674 -10.252 1.00 92.94 91 VAL A C 1
ATOM 648 O O . VAL A 1 91 ? 6.902 3.611 -11.191 1.00 92.94 91 VAL A O 1
ATOM 651 N N . ARG A 1 92 ? 4.801 3.869 -10.444 1.00 92.69 92 ARG A N 1
ATOM 652 C CA . ARG A 1 92 ? 4.186 4.037 -11.771 1.00 92.69 92 ARG A CA 1
ATOM 653 C C . ARG A 1 92 ? 4.892 5.132 -12.573 1.00 92.69 92 ARG A C 1
ATOM 655 O O . ARG A 1 92 ? 5.272 4.893 -13.715 1.00 92.69 92 ARG A O 1
ATOM 662 N N . ASN A 1 93 ? 5.085 6.308 -11.979 1.00 94.06 93 ASN A N 1
ATOM 663 C CA . ASN A 1 93 ? 5.733 7.435 -12.649 1.00 94.06 93 ASN A CA 1
ATOM 664 C C . ASN A 1 93 ? 7.192 7.121 -13.016 1.00 94.06 93 ASN A C 1
ATOM 666 O O 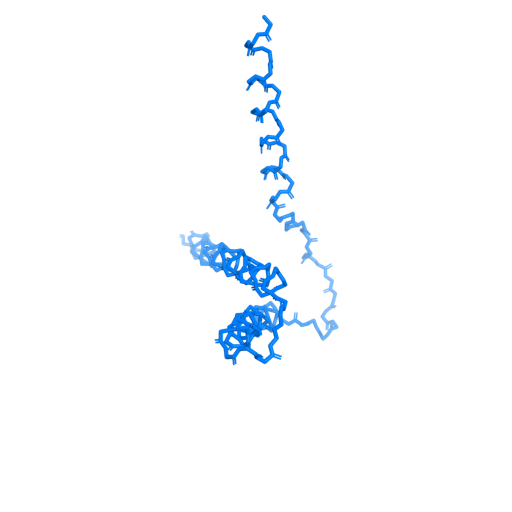. ASN A 1 93 ? 7.639 7.486 -14.100 1.00 94.06 93 ASN A O 1
ATOM 670 N N . LYS A 1 94 ? 7.929 6.408 -12.154 1.00 93.31 94 LYS A N 1
ATOM 671 C CA . LYS A 1 94 ? 9.305 5.980 -12.445 1.00 93.31 94 LYS A CA 1
ATOM 672 C C . LYS A 1 94 ? 9.386 4.946 -13.561 1.00 93.31 94 LYS A C 1
ATOM 674 O O . LYS A 1 94 ? 10.288 5.040 -14.383 1.00 93.31 94 LYS A O 1
ATOM 679 N N . VAL A 1 95 ? 8.443 4.009 -13.626 1.00 90.44 95 VAL A N 1
ATOM 680 C CA . VAL A 1 95 ? 8.380 3.022 -14.715 1.00 90.44 95 VAL A CA 1
ATOM 681 C C . VAL A 1 95 ? 8.144 3.710 -16.053 1.00 90.44 95 VAL A C 1
ATOM 683 O O . VAL A 1 95 ? 8.847 3.417 -17.013 1.00 90.44 95 VAL A O 1
ATOM 686 N N . VAL A 1 96 ? 7.199 4.653 -16.112 1.00 91.56 96 VAL A N 1
ATOM 687 C CA . VAL A 1 96 ? 6.937 5.423 -17.338 1.00 91.56 96 VAL A CA 1
ATOM 688 C C . VAL A 1 96 ? 8.182 6.206 -17.761 1.00 91.56 96 VAL A C 1
ATOM 690 O O . VAL A 1 96 ? 8.591 6.105 -18.911 1.00 91.56 96 VAL A O 1
ATOM 693 N N . ALA A 1 97 ? 8.843 6.895 -16.825 1.00 92.06 97 ALA A N 1
ATOM 694 C CA . ALA A 1 97 ? 10.076 7.625 -17.117 1.00 92.06 97 ALA A CA 1
ATOM 695 C C . ALA A 1 97 ? 11.201 6.709 -17.634 1.00 92.06 97 ALA A C 1
ATOM 697 O O . ALA A 1 97 ? 11.868 7.046 -18.605 1.00 92.06 97 ALA A O 1
ATOM 698 N N . ALA A 1 98 ? 11.380 5.528 -17.036 1.00 89.19 98 ALA A N 1
ATOM 699 C CA . ALA A 1 98 ? 12.391 4.566 -17.473 1.00 89.19 98 ALA A CA 1
AT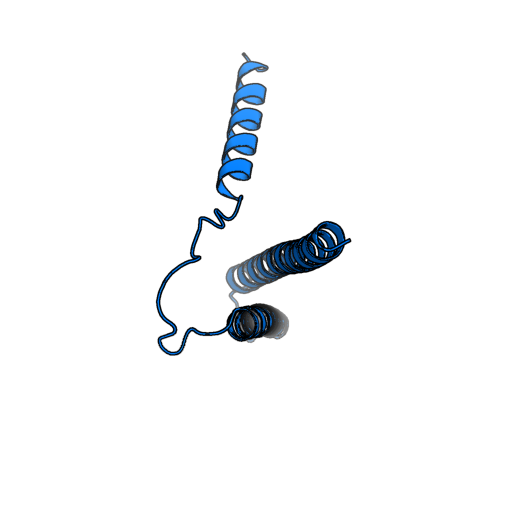OM 700 C C . ALA A 1 98 ? 12.121 4.026 -18.889 1.00 89.19 98 ALA A C 1
ATOM 702 O O . ALA A 1 98 ? 13.058 3.802 -19.654 1.00 89.19 98 ALA A O 1
ATOM 703 N N . VAL A 1 99 ? 10.847 3.837 -19.252 1.00 88.31 99 VAL A N 1
ATOM 704 C CA . VAL A 1 99 ? 10.455 3.462 -20.619 1.00 88.31 99 VAL A CA 1
ATOM 705 C C . VAL A 1 99 ? 10.746 4.602 -21.597 1.00 88.31 99 VAL A C 1
ATOM 707 O O . VAL A 1 99 ? 11.331 4.357 -22.651 1.00 88.31 99 VAL A O 1
ATOM 710 N N . ASP A 1 100 ? 10.401 5.841 -21.241 1.00 89.62 100 ASP A N 1
ATOM 711 C CA . ASP A 1 100 ? 10.692 7.016 -22.070 1.00 89.62 100 ASP A CA 1
ATOM 712 C C . ASP A 1 100 ? 12.202 7.200 -22.295 1.00 89.62 100 ASP A C 1
ATOM 714 O O . ASP A 1 100 ? 12.633 7.515 -23.407 1.00 89.62 100 ASP A O 1
ATOM 718 N N . ASP A 1 101 ? 13.020 6.988 -21.262 1.00 90.19 101 ASP A N 1
ATOM 719 C CA . ASP A 1 101 ? 14.480 7.088 -21.346 1.00 90.19 101 ASP A CA 1
ATOM 720 C C . ASP A 1 101 ? 15.084 5.985 -22.229 1.00 90.19 101 ASP A C 1
ATOM 722 O O . ASP A 1 101 ? 15.981 6.262 -23.030 1.00 90.19 101 ASP A O 1
ATOM 726 N N . LEU A 1 102 ? 14.557 4.756 -22.158 1.00 85.50 102 LEU A N 1
ATOM 727 C CA . LEU A 1 102 ? 14.964 3.659 -23.042 1.00 85.50 102 LEU A CA 1
ATOM 728 C C . LEU A 1 102 ? 14.704 3.995 -24.516 1.00 85.50 102 LEU A C 1
ATOM 730 O O . LEU A 1 102 ? 15.560 3.739 -25.361 1.00 85.50 102 LEU A O 1
ATOM 734 N N . ILE A 1 103 ? 13.544 4.581 -24.824 1.00 89.00 103 ILE A N 1
ATOM 735 C CA . ILE A 1 103 ? 13.179 4.972 -26.193 1.00 89.00 103 ILE A CA 1
ATOM 736 C C . ILE A 1 103 ? 14.127 6.058 -26.716 1.00 89.00 103 ILE A C 1
ATOM 738 O O . ILE A 1 103 ? 14.568 5.986 -27.861 1.00 89.00 103 ILE A O 1
ATOM 742 N N . LYS A 1 104 ? 14.482 7.044 -25.883 1.00 85.12 104 LYS A N 1
ATOM 743 C CA . LYS A 1 104 ? 15.394 8.136 -26.267 1.00 85.12 104 LYS A CA 1
ATOM 744 C C . LYS A 1 104 ? 16.832 7.680 -26.512 1.00 85.12 104 LYS A C 1
ATOM 746 O O . LYS A 1 104 ? 17.520 8.318 -27.293 1.00 85.12 104 LYS A O 1
ATOM 751 N N . LEU A 1 105 ? 17.292 6.617 -25.850 1.00 81.25 105 LEU A N 1
ATOM 752 C CA . LEU A 1 105 ? 18.637 6.057 -26.048 1.00 81.25 105 LEU A CA 1
ATOM 753 C C . LEU A 1 105 ? 18.797 5.300 -27.375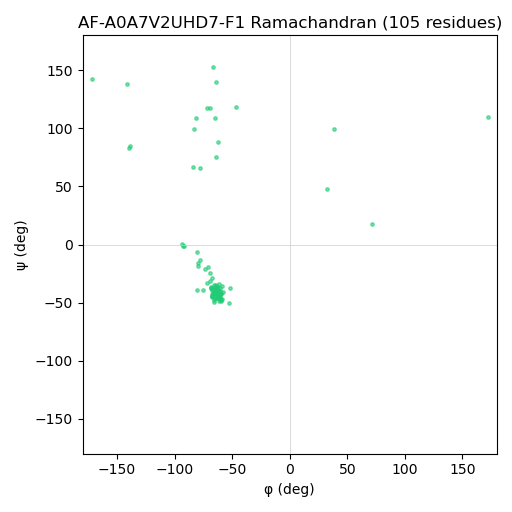 1.00 81.25 105 LEU A C 1
ATOM 755 O O . LEU A 1 105 ? 19.922 5.088 -27.820 1.00 81.25 105 LEU A O 1
ATOM 759 N N . GLN A 1 106 ? 17.694 4.847 -27.974 1.00 62.59 106 GLN A N 1
ATOM 760 C CA . GLN A 1 106 ? 17.695 4.062 -29.214 1.00 62.59 106 GLN A CA 1
ATOM 761 C C . GLN A 1 106 ? 17.575 4.918 -30.486 1.00 62.59 106 GLN A C 1
ATOM 763 O O . GLN A 1 106 ? 17.581 4.364 -31.587 1.00 62.59 106 GLN A O 1
ATOM 768 N N . LEU A 1 107 ? 17.451 6.238 -30.336 1.00 56.78 107 LEU A N 1
ATOM 769 C CA . LEU A 1 107 ? 17.286 7.220 -31.411 1.00 56.78 107 LEU A CA 1
ATOM 770 C C . LEU A 1 107 ? 18.545 8.080 -31.546 1.00 56.78 107 LEU A C 1
ATOM 772 O O . LEU A 1 107 ? 18.924 8.360 -32.704 1.00 56.78 107 LEU A O 1
#